Protein AF-A0A0S8KYG9-F1 (afdb_monomer)

pLDDT: mean 83.5, std 12.69, range [41.69, 95.69]

Nearest PDB structures (foldseek):
  4emo-assembly2_B  TM=5.770E-01  e=3.601E+00  Homo sapiens
  1sgh-assembly1_A  TM=4.050E-01  e=3.844E+00  Homo sapiens
  7t3b-assembly1_E  TM=2.840E-01  e=1.542E+00  Homo sapiens
  5zz9-assembly3_C  TM=4.701E-01  e=6.917E+00  Mus musculus
  1ddv-assembly1_A  TM=4.573E-01  e=8.980E+00  Rattus norvegicus

Mean predicted aligned error: 7.12 Å

Foldseek 3Di:
DVVVVVVVVVLVVLLVCVVPDFDFAFAPVCPPQQKDKDQDDQWWMWIDRGVVDPDIDTTRDDNVVSVVVVVVVVVRVVRTHGDPSNDDPDD

Secondary structure (DSSP, 8-state):
-HHHHHHHHHHHHHHHTTTT---EEPPGGGTT---EEEEETTTEEEEES-TTS---EEESS-HHHHHHHHHHHHHHHHTPEE-TTT-----

Structure (mmCIF, N/CA/C/O backbone):
data_AF-A0A0S8KYG9-F1
#
_entry.id   AF-A0A0S8KYG9-F1
#
loop_
_atom_site.group_PDB
_atom_site.id
_atom_site.type_symbol
_atom_site.label_atom_id
_atom_site.label_alt_id
_atom_site.label_comp_id
_atom_site.label_asym_id
_atom_site.label_entity_id
_atom_site.label_seq_id
_atom_site.pdbx_PDB_ins_code
_atom_site.Cartn_x
_atom_site.Cartn_y
_atom_site.Cartn_z
_atom_site.occupancy
_atom_site.B_iso_or_equiv
_atom_site.auth_seq_id
_atom_site.auth_comp_id
_atom_site.auth_asym_id
_atom_site.auth_atom_id
_atom_site.pdbx_PDB_model_num
ATOM 1 N N . ALA A 1 1 ? -25.017 -10.122 5.825 1.00 60.88 1 ALA A N 1
ATOM 2 C CA . ALA A 1 1 ? -24.577 -10.941 6.979 1.00 60.88 1 ALA A CA 1
ATOM 3 C C . ALA A 1 1 ? -23.131 -11.434 6.838 1.00 60.88 1 ALA A C 1
ATOM 5 O O . ALA A 1 1 ? -22.371 -11.261 7.779 1.00 60.88 1 ALA A O 1
ATOM 6 N N . GLN A 1 2 ? -22.734 -12.002 5.690 1.00 59.16 2 GLN A N 1
ATOM 7 C CA . GLN A 1 2 ? -21.383 -12.549 5.480 1.00 59.16 2 GLN A CA 1
ATOM 8 C C . GLN A 1 2 ? -20.276 -11.478 5.424 1.00 59.16 2 GLN A C 1
ATOM 10 O O . GLN A 1 2 ? -19.335 -11.558 6.198 1.00 59.16 2 GLN A O 1
ATOM 15 N N . ALA A 1 3 ? -20.455 -10.407 4.639 1.00 49.38 3 ALA A N 1
ATOM 16 C CA . ALA A 1 3 ? -19.478 -9.311 4.543 1.00 49.38 3 ALA A CA 1
ATOM 17 C C . ALA A 1 3 ? -19.146 -8.651 5.899 1.00 49.38 3 ALA A C 1
ATOM 19 O O . ALA A 1 3 ? -18.004 -8.305 6.164 1.00 49.38 3 ALA A O 1
ATOM 20 N N . VAL A 1 4 ? -20.132 -8.540 6.798 1.00 58.28 4 VAL A N 1
ATOM 21 C CA . VAL A 1 4 ? -19.922 -8.029 8.167 1.00 58.28 4 VAL A CA 1
ATOM 22 C C . VAL A 1 4 ? -19.075 -9.002 8.998 1.00 58.28 4 VAL A C 1
ATOM 24 O O . VAL A 1 4 ? -18.204 -8.577 9.747 1.00 58.28 4 VAL A O 1
ATOM 27 N N . ARG A 1 5 ? -19.290 -10.317 8.853 1.00 57.16 5 ARG A N 1
ATOM 28 C CA . ARG A 1 5 ? -18.493 -11.345 9.544 1.00 57.16 5 ARG A CA 1
ATOM 29 C C . ARG A 1 5 ? -17.060 -11.405 9.017 1.00 57.16 5 ARG A C 1
ATOM 31 O O . ARG A 1 5 ? -16.141 -11.556 9.817 1.00 57.16 5 ARG A O 1
ATOM 38 N N . ASP A 1 6 ? -16.877 -11.272 7.708 1.00 64.56 6 ASP A N 1
ATOM 39 C CA . ASP A 1 6 ? -15.553 -11.276 7.079 1.00 64.56 6 ASP A CA 1
ATOM 40 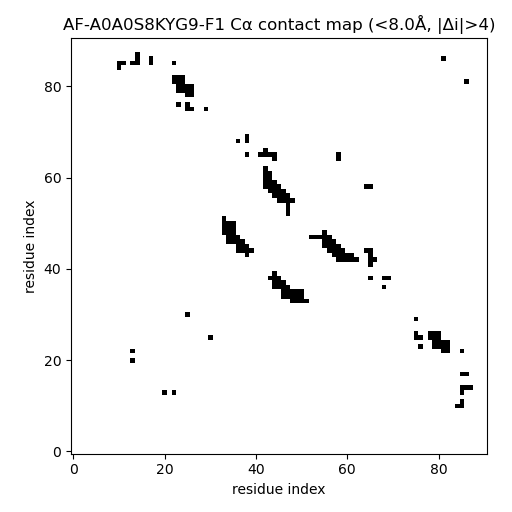C C . ASP A 1 6 ? -14.765 -10.009 7.432 1.00 64.56 6 ASP A C 1
ATOM 42 O O . ASP A 1 6 ? -13.591 -10.107 7.785 1.00 64.56 6 ASP A O 1
ATOM 46 N N . ASN A 1 7 ? -15.432 -8.848 7.485 1.00 65.69 7 ASN A N 1
ATOM 47 C CA . ASN A 1 7 ? -14.842 -7.618 8.015 1.00 65.69 7 ASN A CA 1
ATOM 48 C C . ASN A 1 7 ? -14.401 -7.784 9.474 1.00 65.69 7 ASN A C 1
ATOM 50 O O . ASN A 1 7 ? -13.284 -7.407 9.815 1.00 65.69 7 ASN A O 1
ATOM 54 N N . ASN A 1 8 ? -15.225 -8.402 10.327 1.00 75.31 8 ASN A N 1
ATOM 55 C CA . ASN A 1 8 ? -14.854 -8.633 11.726 1.00 75.31 8 ASN A CA 1
ATOM 56 C C . ASN A 1 8 ? -13.616 -9.535 11.855 1.00 75.31 8 ASN A C 1
ATOM 58 O O . ASN A 1 8 ? -12.714 -9.218 12.624 1.00 75.31 8 ASN A O 1
ATOM 62 N N . ARG A 1 9 ? -13.522 -10.609 11.057 1.00 80.31 9 ARG A N 1
ATOM 63 C CA . ARG A 1 9 ? -12.342 -11.494 11.041 1.00 80.31 9 ARG A CA 1
ATOM 64 C C . ARG A 1 9 ? -11.074 -10.780 10.576 1.00 80.31 9 ARG A C 1
ATOM 66 O O . ARG A 1 9 ? -10.004 -11.037 11.122 1.00 80.31 9 ARG A O 1
ATOM 73 N N . LEU A 1 10 ? -11.185 -9.903 9.577 1.00 80.12 10 LEU A N 1
ATOM 74 C CA . LEU A 1 10 ? -10.062 -9.097 9.102 1.00 80.12 10 LEU A CA 1
ATOM 75 C C . LEU A 1 10 ? -9.581 -8.129 10.186 1.00 80.12 10 LEU A C 1
ATOM 77 O O . LEU A 1 10 ? -8.380 -8.038 10.427 1.00 80.12 10 LEU A O 1
ATOM 81 N N . ILE A 1 11 ? -10.509 -7.454 10.867 1.00 81.00 11 ILE A N 1
ATOM 82 C CA . ILE A 1 11 ? -10.190 -6.539 11.969 1.00 81.00 11 ILE A CA 1
ATOM 83 C C . ILE A 1 11 ? -9.521 -7.303 13.122 1.00 81.00 11 ILE A C 1
ATOM 85 O O . ILE A 1 11 ? -8.500 -6.856 13.640 1.00 81.00 11 ILE A O 1
ATOM 89 N N . ASP A 1 12 ? -10.040 -8.477 13.492 1.00 83.38 12 ASP A N 1
ATOM 90 C CA . ASP A 1 12 ? -9.437 -9.335 14.520 1.00 83.38 12 ASP A CA 1
ATOM 91 C C . ASP A 1 12 ? -8.009 -9.767 14.156 1.00 83.38 12 ASP A C 1
ATOM 93 O O . ASP A 1 12 ? -7.115 -9.759 15.006 1.00 83.38 12 ASP A O 1
ATOM 97 N N . LEU A 1 13 ? -7.775 -10.137 12.894 1.00 83.12 13 LEU A N 1
ATOM 98 C CA . LEU A 1 13 ? -6.446 -10.501 12.410 1.00 83.12 13 LEU A CA 1
ATOM 99 C C . LEU A 1 13 ? -5.494 -9.301 12.425 1.00 83.12 13 LEU A C 1
ATOM 101 O O . LEU A 1 13 ? -4.363 -9.436 12.887 1.00 83.12 13 LEU A O 1
ATOM 105 N N . ALA A 1 14 ? -5.958 -8.140 11.962 1.00 82.81 14 ALA A N 1
ATOM 106 C CA . ALA A 1 14 ? -5.174 -6.913 11.952 1.00 82.81 14 ALA A CA 1
ATOM 107 C C . ALA A 1 14 ? -4.766 -6.500 13.373 1.00 82.81 14 ALA A C 1
ATOM 109 O O . ALA A 1 14 ? -3.606 -6.171 13.597 1.00 82.81 14 ALA A O 1
ATOM 110 N N . ARG A 1 15 ? -5.672 -6.624 14.355 1.00 81.38 15 ARG A N 1
ATOM 111 C CA . ARG A 1 15 ? -5.353 -6.404 15.775 1.00 81.38 15 ARG A CA 1
ATOM 112 C C . ARG A 1 15 ? -4.282 -7.356 16.299 1.00 81.38 15 ARG A C 1
ATOM 114 O O . ARG A 1 15 ? -3.390 -6.931 17.015 1.00 81.38 15 ARG A O 1
ATOM 121 N N . ARG A 1 16 ? -4.346 -8.645 15.953 1.00 84.62 16 ARG A N 1
ATOM 122 C CA . ARG A 1 16 ? -3.357 -9.645 16.407 1.00 84.62 16 ARG A CA 1
ATOM 123 C C . ARG A 1 16 ? -1.964 -9.446 15.813 1.00 84.62 16 ARG A C 1
ATOM 125 O O . ARG A 1 16 ? -1.002 -9.977 16.358 1.00 84.62 16 ARG A O 1
ATOM 132 N N . LEU A 1 17 ? -1.872 -8.759 14.680 1.00 86.56 17 LEU A N 1
ATOM 133 C CA . LEU A 1 17 ? -0.631 -8.524 13.948 1.00 86.56 17 LEU A CA 1
ATOM 134 C C . LEU A 1 17 ? -0.209 -7.053 13.979 1.00 86.56 17 LEU A C 1
ATOM 136 O O . LEU A 1 17 ? 0.672 -6.681 13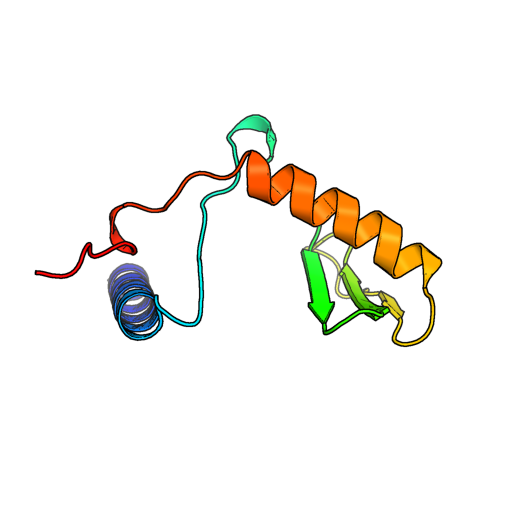.211 1.00 86.56 17 LEU A O 1
ATOM 140 N N . SER A 1 18 ? -0.801 -6.222 14.842 1.00 79.50 18 SER A N 1
ATOM 141 C CA . SER A 1 18 ? -0.577 -4.770 14.850 1.00 79.50 18 SER A CA 1
ATOM 142 C C . SER A 1 18 ? 0.879 -4.369 15.090 1.00 79.50 18 SER A C 1
ATOM 144 O O . SER A 1 18 ? 1.290 -3.295 14.664 1.00 79.50 18 SER A O 1
ATOM 146 N N . ASP A 1 19 ? 1.668 -5.240 15.725 1.00 83.81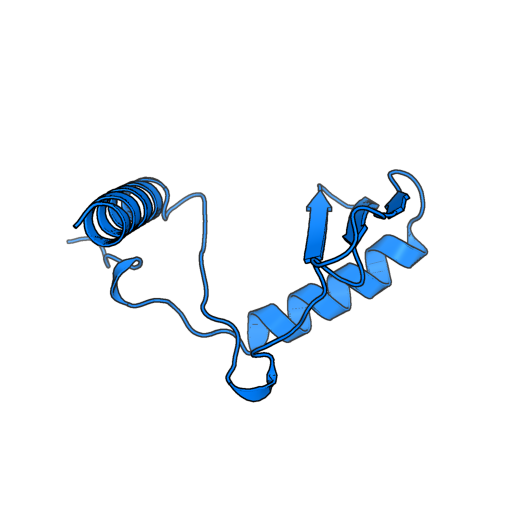 19 ASP A N 1
ATOM 147 C CA . ASP A 1 19 ? 3.105 -5.030 15.946 1.00 83.81 19 ASP A CA 1
ATOM 148 C C . ASP A 1 19 ? 3.947 -5.249 14.674 1.00 83.81 19 ASP A C 1
ATOM 150 O O . ASP A 1 19 ? 5.087 -4.799 14.591 1.00 83.81 19 ASP A O 1
ATOM 154 N N . PHE A 1 20 ? 3.394 -5.942 13.673 1.00 87.06 20 PHE A N 1
ATOM 155 C CA . PHE A 1 20 ? 4.069 -6.298 12.419 1.00 87.06 20 PHE A CA 1
ATOM 156 C C . PHE A 1 20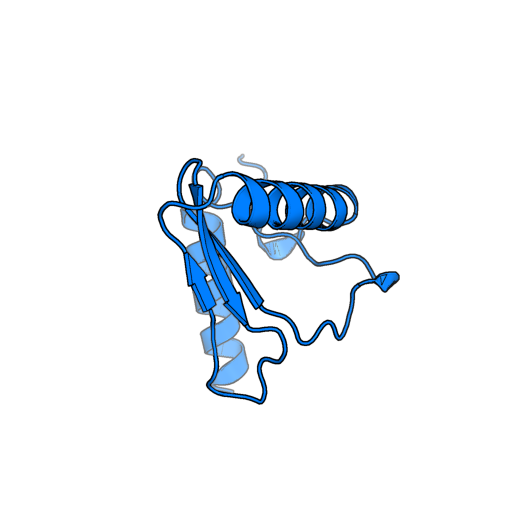 ? 3.433 -5.653 11.184 1.00 87.06 20 PHE A C 1
ATOM 158 O O . PHE A 1 20 ? 4.089 -5.524 10.151 1.00 87.06 20 PHE A O 1
ATOM 165 N N . VAL A 1 21 ? 2.153 -5.286 11.262 1.00 86.19 21 VAL A N 1
ATOM 166 C CA . VAL A 1 21 ? 1.359 -4.762 10.151 1.00 86.19 21 VAL A CA 1
ATOM 167 C C . VAL A 1 21 ? 0.628 -3.512 10.609 1.00 86.19 21 VAL A C 1
ATOM 169 O O . VAL A 1 21 ? -0.220 -3.561 11.496 1.00 86.19 21 VAL A O 1
ATOM 172 N N . GLU A 1 22 ? 0.902 -2.397 9.940 1.00 89.62 22 GLU A N 1
ATOM 173 C CA . GLU A 1 22 ? 0.143 -1.168 10.114 1.00 89.62 22 GLU A CA 1
ATOM 174 C C . GLU A 1 22 ? -0.837 -0.989 8.949 1.00 89.62 22 GLU A C 1
ATOM 176 O O . GLU A 1 22 ? -0.466 -1.082 7.779 1.00 89.62 22 GLU A O 1
ATOM 181 N N . ILE A 1 23 ? -2.102 -0.724 9.279 1.00 88.50 23 ILE A N 1
ATOM 182 C CA . ILE A 1 23 ? -3.159 -0.433 8.309 1.00 88.50 23 ILE A CA 1
ATOM 183 C C . ILE A 1 23 ? -3.665 0.980 8.581 1.00 88.50 23 ILE A C 1
ATOM 185 O O . ILE A 1 23 ? -4.049 1.307 9.707 1.00 88.50 23 ILE A O 1
ATOM 189 N N . ARG A 1 24 ? -3.671 1.814 7.541 1.00 91.19 24 ARG A N 1
ATOM 190 C CA . ARG A 1 24 ? -4.132 3.204 7.599 1.00 91.19 24 ARG A CA 1
ATOM 191 C C . ARG A 1 24 ? -5.201 3.441 6.543 1.00 91.19 24 ARG A C 1
ATOM 193 O O . ARG A 1 24 ? -5.179 2.831 5.474 1.00 91.19 24 ARG A O 1
ATOM 200 N N . GLN A 1 25 ? -6.139 4.323 6.850 1.00 91.69 25 GLN A N 1
ATOM 201 C CA . GLN A 1 25 ? -7.130 4.797 5.902 1.00 91.69 25 GLN A CA 1
ATOM 202 C C . GLN A 1 25 ? -6.519 5.925 5.074 1.00 91.69 25 GLN A C 1
ATOM 204 O O . GLN A 1 25 ? -6.037 6.905 5.634 1.00 91.69 25 GLN A O 1
ATOM 209 N N . VAL A 1 26 ? -6.555 5.808 3.746 1.00 92.88 26 VAL A N 1
ATOM 210 C CA . VAL A 1 26 ? -6.079 6.883 2.864 1.00 92.88 26 VAL A CA 1
ATOM 211 C C . VAL A 1 26 ? -6.841 8.183 3.123 1.00 92.88 26 VAL A C 1
ATOM 213 O O . VAL A 1 26 ? -8.049 8.165 3.388 1.00 92.88 26 VAL A O 1
ATOM 216 N N . GLY A 1 27 ? -6.127 9.306 3.035 1.00 92.50 27 GLY A N 1
ATOM 217 C CA . GLY A 1 27 ? -6.710 10.635 3.193 1.00 92.50 27 GLY A CA 1
ATOM 218 C C . GLY A 1 27 ? -7.857 10.878 2.207 1.00 92.50 27 GLY A C 1
ATOM 21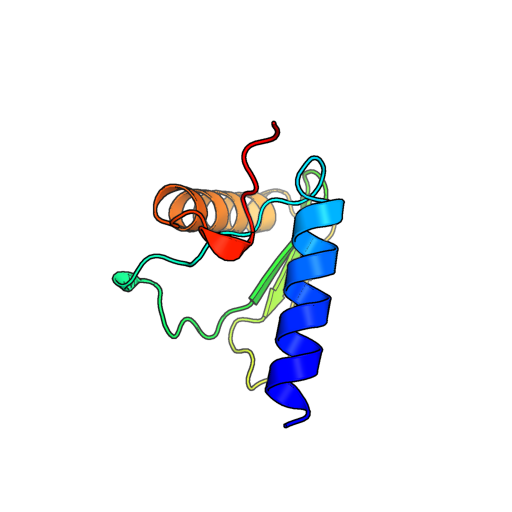9 O O . GLY A 1 27 ? -7.906 10.288 1.128 1.00 92.50 27 GLY A O 1
ATOM 220 N N . GLU A 1 28 ? -8.791 11.763 2.567 1.00 90.88 28 GLU A N 1
ATOM 221 C CA . GLU A 1 28 ? -9.992 12.052 1.764 1.00 90.88 28 GLU A CA 1
ATOM 222 C C . GLU A 1 28 ? -9.659 12.410 0.307 1.00 90.88 28 GLU A C 1
ATOM 224 O O . GLU A 1 28 ? -10.300 11.915 -0.616 1.00 90.88 28 GLU A O 1
ATOM 229 N N . SER A 1 29 ? -8.607 13.209 0.097 1.00 90.88 29 SER A N 1
ATOM 230 C CA . SER A 1 29 ? -8.135 13.634 -1.228 1.00 90.88 29 SER A CA 1
ATOM 231 C C . SER A 1 29 ? -7.638 12.493 -2.113 1.00 90.88 29 SER A C 1
ATOM 233 O O . SER A 1 29 ? -7.566 12.651 -3.327 1.00 90.88 29 SER A O 1
ATOM 235 N N . ASP A 1 30 ? -7.270 11.367 -1.507 1.00 89.94 30 ASP A N 1
ATOM 236 C CA . ASP A 1 30 ? -6.681 10.208 -2.170 1.00 89.94 30 ASP A CA 1
ATOM 237 C C . ASP A 1 30 ? -7.689 9.042 -2.282 1.00 89.94 30 ASP A C 1
ATOM 239 O O . ASP A 1 30 ? -7.351 7.941 -2.724 1.00 89.94 30 ASP A O 1
ATOM 243 N N . ARG A 1 31 ? -8.957 9.255 -1.903 1.00 89.00 31 ARG A N 1
ATOM 244 C CA . ARG A 1 31 ? -10.013 8.253 -2.087 1.00 89.00 31 ARG A CA 1
ATOM 245 C C . ARG A 1 31 ? -10.354 8.074 -3.564 1.00 89.00 31 ARG A C 1
ATOM 247 O O . ARG A 1 31 ? -10.393 9.019 -4.343 1.00 89.00 31 ARG A O 1
ATOM 254 N N . GLY A 1 32 ? -10.653 6.832 -3.943 1.00 88.25 32 GLY A N 1
ATOM 255 C CA . GLY A 1 32 ? -11.012 6.489 -5.322 1.00 88.25 32 GLY A CA 1
ATOM 256 C C . GLY A 1 32 ? -9.819 6.350 -6.269 1.00 88.25 32 GLY A C 1
ATOM 257 O O . GLY A 1 32 ? -10.031 6.174 -7.471 1.00 88.25 32 GLY A O 1
ATOM 258 N N . LEU A 1 33 ? -8.585 6.382 -5.748 1.00 90.56 33 LEU A N 1
ATOM 259 C CA . LEU A 1 33 ? -7.414 5.941 -6.499 1.00 90.56 33 LEU A CA 1
ATOM 260 C C . LEU A 1 33 ? -7.661 4.535 -7.056 1.00 90.56 33 LEU A C 1
ATOM 262 O O . LEU A 1 33 ? -8.090 3.627 -6.346 1.00 90.56 33 LEU A O 1
ATOM 266 N N . ARG A 1 34 ? -7.409 4.387 -8.356 1.00 91.62 34 ARG A N 1
ATOM 267 C CA . ARG A 1 34 ? -7.557 3.118 -9.077 1.00 91.62 34 ARG A CA 1
ATOM 268 C C . ARG A 1 34 ? -6.249 2.379 -9.238 1.00 91.62 34 ARG A C 1
ATOM 270 O O . ARG A 1 34 ? -6.250 1.280 -9.760 1.00 91.62 34 ARG A O 1
ATOM 277 N N . GLU A 1 35 ? -5.142 2.981 -8.849 1.00 92.19 35 GLU A N 1
ATOM 278 C CA . GLU A 1 35 ? -3.867 2.298 -8.917 1.00 92.19 35 GLU A CA 1
ATOM 279 C C . GLU A 1 35 ? -3.680 1.368 -7.718 1.00 92.19 35 GLU A C 1
ATOM 281 O O . GLU A 1 35 ? -4.228 1.583 -6.635 1.00 92.19 35 GLU A O 1
ATOM 286 N N . LEU A 1 36 ? -2.843 0.363 -7.913 1.00 93.19 36 LEU A N 1
ATOM 287 C CA . LEU A 1 36 ? -2.354 -0.532 -6.887 1.00 93.19 36 LEU A CA 1
ATOM 288 C C . LEU A 1 36 ? -0.853 -0.684 -7.088 1.00 93.19 36 LEU A C 1
ATOM 290 O O . LEU A 1 36 ? -0.380 -0.900 -8.202 1.00 93.19 36 LEU A O 1
ATOM 294 N N . PHE A 1 37 ? -0.088 -0.596 -6.010 1.00 93.31 37 PHE A N 1
ATOM 295 C CA . PHE A 1 37 ? 1.317 -0.965 -6.046 1.00 93.31 37 PHE A CA 1
ATOM 296 C C . PHE A 1 37 ? 1.727 -1.704 -4.783 1.00 93.31 37 PHE A C 1
ATOM 298 O O . PHE A 1 37 ? 1.199 -1.468 -3.698 1.00 93.31 37 PHE A O 1
ATOM 305 N N . VAL A 1 38 ? 2.706 -2.587 -4.943 1.00 93.69 38 VAL A N 1
ATOM 306 C CA . VAL A 1 38 ? 3.381 -3.286 -3.851 1.00 93.69 38 VAL A CA 1
ATOM 307 C C . VAL A 1 38 ? 4.861 -2.982 -3.965 1.00 93.69 38 VAL A C 1
ATOM 309 O O . VAL A 1 38 ? 5.446 -3.144 -5.033 1.00 93.69 38 VAL A O 1
ATOM 312 N N . LEU A 1 39 ? 5.457 -2.542 -2.862 1.00 92.62 39 LEU A N 1
ATOM 313 C CA . LEU A 1 39 ? 6.892 -2.327 -2.741 1.00 92.62 39 LEU A CA 1
ATOM 314 C C . LEU A 1 39 ? 7.454 -3.435 -1.854 1.00 92.62 39 LEU A C 1
ATOM 316 O O . LEU A 1 39 ? 6.994 -3.608 -0.728 1.00 92.62 39 LEU A O 1
ATOM 320 N N . ALA A 1 40 ? 8.446 -4.164 -2.349 1.00 90.62 40 ALA A N 1
ATOM 321 C CA . ALA A 1 40 ? 9.143 -5.201 -1.604 1.00 90.62 40 ALA A CA 1
ATOM 322 C C . ALA A 1 40 ? 10.636 -4.865 -1.498 1.00 90.62 40 ALA A C 1
ATOM 324 O O . ALA A 1 40 ? 11.292 -4.461 -2.467 1.00 90.62 40 ALA A O 1
ATOM 325 N N . ASP A 1 41 ? 11.168 -5.006 -0.285 1.00 86.62 41 ASP A N 1
ATOM 326 C CA . ASP A 1 41 ? 12.531 -4.630 0.078 1.00 86.62 41 ASP A CA 1
ATOM 327 C C . ASP A 1 41 ? 12.896 -3.217 -0.412 1.00 86.62 41 ASP A C 1
ATOM 329 O O . ASP A 1 41 ? 12.226 -2.228 -0.091 1.00 86.62 41 ASP A O 1
ATOM 333 N N . ARG A 1 42 ? 13.983 -3.098 -1.185 1.00 78.38 42 ARG A N 1
ATOM 334 C CA . ARG A 1 42 ? 14.477 -1.822 -1.715 1.00 78.38 42 ARG A CA 1
ATOM 335 C C . ARG A 1 42 ? 14.043 -1.552 -3.151 1.00 78.38 42 ARG A C 1
ATOM 337 O O . ARG A 1 42 ? 13.756 -0.397 -3.458 1.00 78.38 42 ARG A O 1
ATOM 344 N N . ASN A 1 43 ? 13.975 -2.582 -3.993 1.00 80.50 43 ASN A N 1
ATOM 345 C CA . ASN A 1 43 ? 13.960 -2.407 -5.449 1.00 80.50 43 ASN A CA 1
ATOM 346 C C . ASN A 1 43 ? 12.802 -3.111 -6.155 1.00 80.50 43 ASN A C 1
ATOM 348 O O . ASN A 1 43 ? 12.583 -2.829 -7.327 1.00 80.50 43 ASN A O 1
ATOM 352 N N . ALA A 1 44 ? 12.105 -4.031 -5.485 1.00 88.62 44 ALA A N 1
ATOM 353 C CA . ALA A 1 44 ? 11.054 -4.795 -6.128 1.00 88.62 44 ALA A CA 1
ATOM 354 C C . ALA A 1 44 ? 9.733 -4.037 -6.057 1.00 88.62 44 ALA A C 1
ATOM 356 O O . ALA A 1 44 ? 9.314 -3.595 -4.984 1.00 88.62 44 ALA A O 1
ATOM 357 N N . VAL A 1 45 ? 9.089 -3.893 -7.208 1.00 92.94 45 VAL A N 1
ATOM 358 C CA . VAL A 1 45 ? 7.788 -3.257 -7.340 1.00 92.94 45 VAL A CA 1
ATOM 359 C C . VAL A 1 45 ? 6.854 -4.088 -8.204 1.00 92.94 45 VAL A C 1
ATOM 361 O O . VAL A 1 45 ? 7.242 -4.627 -9.239 1.00 92.94 45 VAL A O 1
ATOM 364 N N . LEU A 1 46 ? 5.601 -4.150 -7.774 1.00 93.12 46 LEU A N 1
ATOM 365 C CA . LEU A 1 46 ? 4.448 -4.460 -8.608 1.00 93.12 46 LEU A CA 1
ATOM 366 C C . LEU A 1 46 ? 3.675 -3.153 -8.763 1.00 93.12 46 LEU A C 1
ATOM 368 O O . LEU A 1 46 ? 3.381 -2.515 -7.754 1.00 93.12 46 LEU A O 1
ATOM 372 N N . TYR A 1 47 ? 3.326 -2.767 -9.984 1.00 93.88 47 TYR A N 1
ATOM 373 C CA . TYR A 1 47 ? 2.485 -1.604 -10.243 1.00 93.88 47 TYR A CA 1
ATOM 374 C C . TYR A 1 47 ? 1.378 -1.923 -11.236 1.00 93.88 47 TYR A C 1
ATOM 376 O O . TYR A 1 47 ? 1.631 -2.343 -12.361 1.00 93.88 47 TYR A O 1
ATOM 384 N N . GLN A 1 48 ? 0.150 -1.661 -10.825 1.00 95.06 48 GLN A N 1
ATOM 385 C CA . GLN A 1 48 ? -1.055 -1.767 -11.621 1.00 95.06 48 GLN A CA 1
ATOM 386 C C . GLN A 1 48 ? -1.709 -0.389 -11.636 1.00 95.06 48 GLN A C 1
ATOM 388 O O . GLN A 1 48 ? -2.185 0.099 -10.616 1.00 95.06 48 GLN A O 1
ATOM 393 N N . GLN A 1 49 ? -1.703 0.269 -12.790 1.00 92.50 49 GLN A N 1
ATOM 394 C CA . GLN A 1 49 ? -2.180 1.649 -12.900 1.00 92.50 49 GLN A CA 1
ATOM 395 C C . GLN A 1 49 ? -3.709 1.763 -12.762 1.00 92.50 49 GLN A C 1
ATOM 397 O O . GLN A 1 49 ? -4.218 2.801 -12.344 1.00 92.50 49 GLN A O 1
ATOM 402 N N . ASP A 1 50 ? -4.437 0.698 -13.104 1.00 93.88 50 ASP A N 1
ATOM 403 C CA . ASP A 1 50 ? -5.890 0.616 -12.974 1.00 93.88 50 ASP A CA 1
ATOM 404 C C . ASP A 1 50 ? -6.298 -0.787 -12.501 1.00 93.88 50 ASP A C 1
ATOM 406 O O . ASP A 1 50 ? -6.104 -1.773 -13.210 1.00 93.88 50 ASP A O 1
ATOM 410 N N . VAL A 1 51 ? -6.886 -0.882 -11.309 1.00 91.69 51 VAL A N 1
ATOM 411 C CA . VAL A 1 51 ? -7.356 -2.131 -10.692 1.00 91.69 51 VAL A CA 1
ATOM 412 C C . VAL A 1 51 ? -8.476 -2.815 -11.475 1.00 91.69 5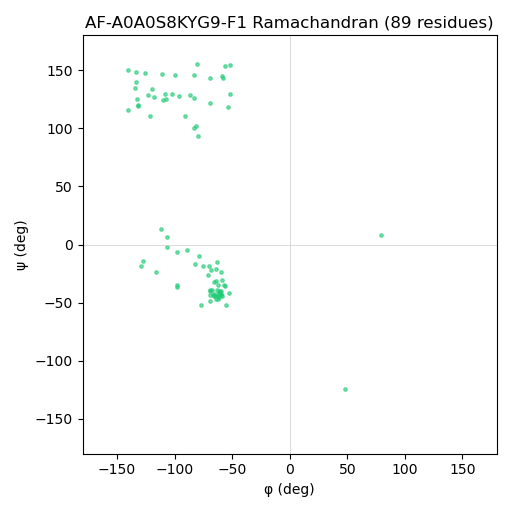1 VAL A C 1
ATOM 414 O O . VAL A 1 51 ? -8.760 -3.986 -11.240 1.00 91.69 51 VAL A O 1
ATOM 417 N N . THR A 1 52 ? -9.117 -2.116 -12.415 1.00 93.00 52 THR A N 1
ATOM 418 C CA . THR A 1 52 ? -10.120 -2.710 -13.315 1.00 93.00 52 THR A CA 1
ATOM 419 C C . THR A 1 52 ? -9.498 -3.497 -14.470 1.00 93.00 52 THR A C 1
ATOM 421 O O . THR A 1 52 ? -10.199 -4.212 -15.186 1.00 93.00 52 THR A O 1
ATOM 424 N N . ARG A 1 53 ? -8.180 -3.380 -14.648 1.00 91.69 53 ARG A N 1
ATOM 425 C CA . ARG A 1 53 ? -7.386 -4.009 -15.703 1.00 91.69 53 ARG A CA 1
ATOM 426 C C . ARG A 1 53 ? -6.480 -5.076 -15.105 1.00 91.69 53 ARG A C 1
ATOM 428 O O . ARG A 1 53 ? -6.026 -4.912 -13.987 1.00 91.69 53 ARG A O 1
ATOM 435 N N . VAL A 1 54 ? -6.203 -6.168 -15.814 1.00 87.38 54 VAL A N 1
ATOM 436 C CA . VAL A 1 54 ? -5.357 -7.262 -15.279 1.00 87.38 54 VAL A CA 1
ATOM 437 C C . VAL A 1 54 ? -3.863 -6.947 -15.445 1.00 87.38 54 VAL A C 1
ATOM 439 O O . VAL A 1 54 ? -3.009 -7.555 -14.806 1.00 87.38 54 VAL A O 1
ATOM 442 N N . GLU A 1 55 ? -3.534 -5.985 -16.302 1.00 92.56 55 GLU A N 1
ATOM 443 C CA . GLU A 1 55 ? -2.168 -5.615 -16.636 1.00 92.56 55 GLU A CA 1
ATOM 444 C C . GLU A 1 55 ? -1.449 -4.934 -15.462 1.00 92.56 55 GLU A C 1
ATOM 446 O O . GLU A 1 55 ? -1.845 -3.865 -14.992 1.00 92.56 55 GLU A O 1
ATOM 451 N N . ALA A 1 56 ? -0.336 -5.533 -15.042 1.00 92.38 56 ALA A N 1
ATOM 452 C CA . ALA A 1 56 ? 0.566 -4.987 -14.041 1.00 92.38 56 ALA A CA 1
ATOM 453 C C . ALA A 1 56 ? 2.018 -5.098 -14.518 1.00 92.38 56 ALA A C 1
ATOM 455 O O . ALA A 1 56 ? 2.396 -6.029 -15.230 1.00 92.38 56 ALA A O 1
ATOM 456 N N . ILE A 1 57 ? 2.835 -4.139 -14.103 1.00 90.94 57 ILE A N 1
ATOM 457 C CA . ILE A 1 57 ? 4.275 -4.114 -14.325 1.00 90.94 57 ILE A CA 1
ATOM 458 C C . ILE A 1 57 ? 4.942 -4.689 -13.080 1.00 90.94 57 ILE A C 1
ATOM 460 O O . ILE A 1 57 ? 4.682 -4.233 -11.968 1.00 90.94 57 ILE A O 1
ATOM 464 N N . VAL A 1 58 ? 5.815 -5.674 -13.275 1.00 92.00 58 VAL A N 1
ATOM 465 C CA . VAL A 1 58 ? 6.712 -6.176 -12.232 1.00 92.00 58 VAL A CA 1
ATOM 466 C C . VAL A 1 58 ? 8.126 -5.762 -12.598 1.00 92.00 58 VAL A C 1
ATOM 468 O O . VAL A 1 58 ? 8.604 -6.086 -13.684 1.00 92.00 58 VAL A O 1
ATOM 471 N N . ASP A 1 59 ? 8.797 -5.073 -11.686 1.00 88.62 59 ASP A N 1
ATOM 472 C CA . ASP A 1 59 ? 10.208 -4.736 -11.821 1.00 88.62 59 ASP A CA 1
ATOM 473 C 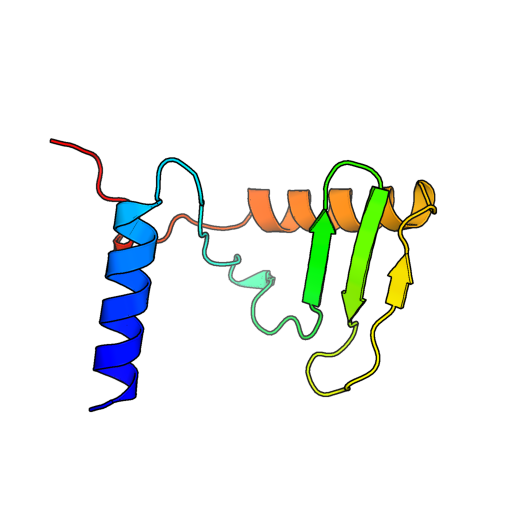C . ASP A 1 59 ? 10.938 -5.084 -10.524 1.00 88.62 59 ASP A C 1
ATOM 475 O O . ASP A 1 59 ? 10.619 -4.569 -9.456 1.00 88.62 59 ASP A O 1
ATOM 479 N N . THR A 1 60 ? 11.909 -5.989 -10.609 1.00 84.44 60 THR A N 1
ATOM 480 C CA . THR A 1 60 ? 12.725 -6.440 -9.474 1.00 84.44 60 THR A CA 1
ATOM 481 C C . THR A 1 60 ? 14.154 -5.889 -9.503 1.00 84.44 60 THR A C 1
ATOM 483 O O . THR A 1 60 ? 14.929 -6.162 -8.585 1.00 84.44 60 THR A O 1
ATOM 486 N N . GLY A 1 61 ? 14.527 -5.121 -10.536 1.00 75.94 61 GLY A N 1
ATOM 487 C CA . GLY A 1 61 ? 15.901 -4.659 -10.777 1.00 75.94 61 GLY A CA 1
ATOM 488 C C . GLY A 1 61 ? 16.055 -3.150 -11.012 1.00 75.94 61 GLY A C 1
ATOM 489 O O . GLY A 1 61 ? 17.158 -2.614 -10.857 1.00 75.94 61 GLY A O 1
ATOM 490 N N . GLY A 1 62 ? 14.982 -2.440 -11.356 1.00 69.19 62 GLY A N 1
ATOM 491 C CA . GLY A 1 62 ? 14.989 -1.020 -11.685 1.00 69.19 62 GLY A CA 1
ATOM 492 C C . GLY A 1 62 ? 14.927 -0.120 -10.457 1.00 69.19 62 GLY A C 1
ATOM 493 O O . GLY A 1 62 ? 13.870 0.199 -9.917 1.00 69.19 62 GLY A O 1
ATOM 494 N N . ARG A 1 63 ? 16.092 0.402 -10.057 1.00 65.94 63 ARG A N 1
ATOM 495 C CA . ARG A 1 63 ? 16.211 1.339 -8.921 1.00 65.94 63 ARG A CA 1
ATOM 496 C C . ARG A 1 63 ? 15.378 2.615 -9.094 1.00 65.94 63 ARG A C 1
ATOM 498 O O . ARG A 1 63 ? 14.952 3.196 -8.102 1.00 65.94 63 ARG A O 1
ATOM 505 N N . ARG A 1 64 ? 15.168 3.072 -10.336 1.00 74.94 64 ARG A N 1
ATOM 506 C CA . ARG A 1 64 ? 14.490 4.347 -10.623 1.00 74.94 64 ARG A CA 1
ATOM 507 C C . ARG A 1 64 ? 12.969 4.254 -10.473 1.00 74.94 64 ARG A C 1
ATOM 509 O O . ARG A 1 64 ? 12.406 5.049 -9.729 1.00 74.94 64 ARG A O 1
ATOM 516 N N . ALA A 1 65 ? 12.329 3.283 -11.128 1.00 74.00 65 ALA A N 1
ATOM 517 C CA . ALA A 1 65 ? 10.882 3.075 -11.017 1.00 74.00 65 ALA A CA 1
ATOM 518 C C . ALA A 1 65 ? 10.475 2.781 -9.562 1.00 74.00 65 ALA A C 1
ATOM 520 O O . ALA A 1 65 ? 9.509 3.350 -9.052 1.00 74.00 65 ALA A O 1
ATOM 521 N N . GLY A 1 66 ? 11.289 1.991 -8.849 1.00 82.12 66 GLY A N 1
ATOM 522 C CA . GLY A 1 66 ? 11.096 1.745 -7.422 1.00 82.12 66 GLY A CA 1
ATOM 523 C C . GLY A 1 66 ? 11.207 2.995 -6.544 1.00 82.12 66 GLY A C 1
ATOM 524 O O . GLY A 1 66 ? 10.467 3.124 -5.569 1.00 82.12 66 GLY A O 1
ATOM 525 N N . ALA A 1 67 ? 12.087 3.941 -6.884 1.00 85.62 67 ALA A N 1
ATOM 526 C CA . ALA A 1 67 ? 12.238 5.180 -6.122 1.00 85.62 67 ALA A CA 1
ATOM 527 C C . ALA A 1 67 ? 11.016 6.103 -6.261 1.00 85.62 67 ALA A C 1
ATOM 529 O O . ALA A 1 67 ? 10.542 6.644 -5.262 1.00 85.62 67 ALA A O 1
ATOM 530 N N . GLU A 1 68 ? 10.483 6.258 -7.476 1.00 88.25 68 GLU A N 1
ATOM 531 C CA . GLU A 1 68 ? 9.315 7.109 -7.740 1.00 88.25 68 GLU A CA 1
ATOM 532 C C . GLU A 1 68 ? 8.060 6.578 -7.025 1.00 88.25 68 GLU A C 1
ATOM 534 O O . GLU A 1 68 ? 7.396 7.328 -6.303 1.00 88.25 68 GLU A O 1
ATOM 539 N N . LEU A 1 69 ? 7.786 5.270 -7.116 1.00 90.06 69 LEU A N 1
ATOM 540 C CA . LEU A 1 69 ? 6.661 4.648 -6.407 1.00 90.06 69 LEU A CA 1
ATOM 541 C C . LEU A 1 69 ? 6.833 4.672 -4.882 1.00 90.06 69 LEU A C 1
ATOM 543 O O . LEU A 1 69 ? 5.852 4.822 -4.159 1.00 90.06 69 LEU A O 1
ATOM 547 N N . ARG A 1 70 ? 8.067 4.595 -4.370 1.00 90.62 70 ARG A N 1
ATOM 548 C CA . ARG A 1 70 ? 8.337 4.736 -2.931 1.00 90.62 70 ARG A CA 1
ATOM 549 C C . ARG A 1 70 ? 8.033 6.136 -2.414 1.00 90.62 70 ARG A C 1
ATOM 551 O O . ARG A 1 70 ? 7.421 6.262 -1.358 1.00 90.62 70 ARG A O 1
ATOM 558 N N . MET A 1 71 ? 8.425 7.180 -3.145 1.00 92.38 71 MET A N 1
ATOM 559 C CA . MET A 1 71 ? 8.058 8.554 -2.780 1.00 92.38 71 MET A CA 1
ATOM 560 C C . MET A 1 71 ? 6.540 8.739 -2.801 1.00 92.38 71 MET A C 1
ATOM 562 O O . MET A 1 71 ? 5.978 9.359 -1.899 1.00 92.38 71 MET A O 1
ATOM 566 N N . ARG A 1 72 ? 5.868 8.153 -3.798 1.00 93.25 72 ARG A N 1
ATOM 567 C CA . ARG A 1 72 ? 4.408 8.168 -3.898 1.00 93.25 72 ARG A CA 1
ATOM 568 C C . ARG A 1 72 ? 3.739 7.463 -2.716 1.00 93.25 72 ARG A C 1
ATOM 570 O O . ARG A 1 72 ? 2.836 8.042 -2.116 1.00 93.25 72 ARG A O 1
ATOM 577 N N . PHE A 1 73 ? 4.214 6.271 -2.346 1.00 93.88 73 PHE A N 1
ATOM 578 C CA . PHE A 1 73 ? 3.764 5.555 -1.150 1.00 93.88 73 PHE A CA 1
ATOM 579 C C . PHE A 1 73 ? 3.910 6.414 0.100 1.00 93.88 73 PHE A C 1
ATOM 581 O O . PHE A 1 73 ? 2.936 6.590 0.821 1.00 93.88 73 PHE A O 1
ATOM 588 N N . GLN A 1 74 ? 5.099 6.979 0.333 1.00 94.94 74 GLN A N 1
ATOM 589 C CA . GLN A 1 74 ? 5.359 7.775 1.529 1.00 94.94 74 GLN A CA 1
ATOM 590 C C . GLN A 1 74 ? 4.417 8.979 1.610 1.00 94.94 74 GLN A C 1
ATOM 592 O O . GLN A 1 74 ? 3.824 9.220 2.653 1.00 94.94 74 GLN A O 1
ATOM 597 N N . GLY A 1 75 ? 4.196 9.678 0.493 1.00 95.38 75 GLY A N 1
ATOM 598 C CA . GLY A 1 75 ? 3.261 10.801 0.456 1.00 95.38 75 GLY A CA 1
ATOM 599 C C . GLY A 1 75 ? 1.823 10.400 0.803 1.00 95.38 75 GLY A C 1
ATOM 600 O O . GLY A 1 75 ? 1.153 11.127 1.533 1.00 95.38 75 GLY A O 1
ATOM 601 N N . LEU A 1 76 ? 1.346 9.256 0.301 1.00 95.44 76 LEU A N 1
ATOM 602 C CA . LEU A 1 76 ? 0.030 8.719 0.669 1.00 95.44 76 LEU A CA 1
ATOM 603 C C . LEU A 1 76 ? -0.011 8.307 2.143 1.00 95.44 76 LEU A C 1
ATOM 605 O O . LEU A 1 76 ? -0.974 8.613 2.842 1.00 95.44 76 LEU A O 1
ATOM 609 N N . TRP A 1 77 ? 1.042 7.650 2.624 1.00 95.19 77 TRP A N 1
ATOM 610 C CA . TRP A 1 77 ? 1.169 7.175 3.997 1.00 95.19 77 TRP A CA 1
ATOM 611 C C . TRP A 1 77 ? 1.134 8.312 5.017 1.00 95.19 77 TRP A C 1
ATOM 613 O O . TRP A 1 77 ? 0.410 8.228 6.008 1.00 95.19 77 TRP A O 1
ATOM 623 N N . ASP A 1 78 ? 1.862 9.394 4.748 1.00 95.69 78 ASP A N 1
ATOM 624 C CA . ASP A 1 78 ? 1.945 10.560 5.629 1.00 95.69 78 ASP A CA 1
ATOM 625 C C . ASP A 1 78 ? 0.590 11.267 5.778 1.00 95.69 78 ASP A C 1
ATOM 627 O O . ASP A 1 78 ? 0.293 11.799 6.844 1.00 95.69 78 ASP A O 1
ATOM 631 N N . ARG A 1 79 ? -0.250 11.232 4.733 1.00 95.62 79 ARG A N 1
ATOM 632 C CA . ARG A 1 79 ? -1.619 11.780 4.738 1.00 95.62 79 ARG A CA 1
ATOM 633 C C . ARG A 1 79 ? -2.691 10.783 5.184 1.00 95.62 79 ARG A C 1
ATOM 635 O O . ARG A 1 79 ? -3.866 11.139 5.227 1.00 95.62 79 ARG A O 1
ATOM 642 N N . SER A 1 80 ? -2.323 9.527 5.423 1.00 94.94 80 SER A N 1
ATOM 643 C CA . SER A 1 80 ? -3.277 8.491 5.813 1.00 94.94 80 SER A CA 1
ATOM 644 C C . SER A 1 80 ? -3.547 8.546 7.311 1.00 94.94 80 SER A C 1
ATOM 646 O O . SER A 1 80 ? -2.644 8.784 8.107 1.00 94.94 80 SER A O 1
ATOM 648 N N . GLU A 1 81 ? -4.764 8.237 7.729 1.00 92.38 81 GLU A N 1
ATOM 649 C CA . GLU A 1 81 ? -5.162 8.266 9.135 1.00 92.38 81 GLU A CA 1
ATOM 650 C C . GLU A 1 81 ? -5.147 6.860 9.752 1.00 92.38 81 GLU A C 1
ATOM 652 O O . GLU A 1 81 ? -5.436 5.874 9.063 1.00 92.38 81 GLU A O 1
ATOM 657 N N . PRO A 1 82 ? -4.803 6.708 11.043 1.00 88.38 82 PRO A N 1
ATOM 658 C CA . PRO A 1 82 ? -4.973 5.441 11.743 1.00 88.38 82 PRO A CA 1
ATOM 659 C C . PRO A 1 82 ? -6.438 4.996 11.736 1.00 88.38 82 PRO A C 1
ATOM 661 O O . PRO A 1 82 ? -7.337 5.820 11.873 1.00 88.38 82 PRO A O 1
ATOM 664 N N . ILE A 1 83 ? -6.679 3.688 11.646 1.00 86.25 83 ILE A N 1
ATOM 665 C CA . ILE A 1 83 ? -8.025 3.118 11.787 1.00 86.25 83 ILE A CA 1
ATOM 666 C C . ILE A 1 83 ? -8.247 2.778 13.272 1.00 86.25 83 ILE A C 1
ATOM 668 O O . ILE A 1 83 ? -7.584 1.859 13.775 1.00 86.25 83 ILE A O 1
ATOM 672 N N . PRO A 1 84 ? -9.129 3.495 13.999 1.00 79.12 84 PRO A N 1
ATOM 673 C CA . PRO A 1 84 ? -9.289 3.334 15.447 1.00 79.12 84 PRO A CA 1
ATOM 674 C C . PRO A 1 84 ? -9.631 1.905 15.878 1.00 79.12 84 PRO A C 1
ATOM 676 O O . PRO A 1 84 ? -9.148 1.431 16.899 1.00 79.12 84 PRO A O 1
ATOM 679 N N . GLU A 1 85 ? -10.411 1.179 15.080 1.00 75.81 85 GLU A N 1
ATOM 680 C CA . GLU A 1 85 ? -10.871 -0.181 15.378 1.00 75.81 85 GLU A CA 1
ATOM 681 C C . GL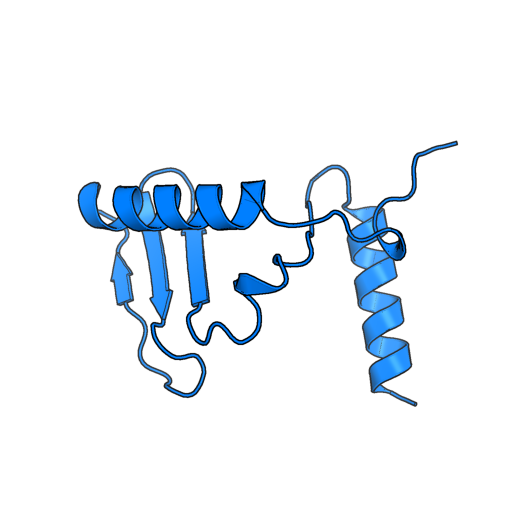U A 1 85 ? -9.751 -1.237 15.309 1.00 75.81 85 GLU A C 1
ATOM 683 O O . GLU A 1 85 ? -9.906 -2.349 15.834 1.00 75.81 85 GLU A O 1
ATOM 688 N N . ILE A 1 86 ? -8.636 -0.898 14.649 1.00 72.88 86 ILE A N 1
ATOM 689 C CA . ILE A 1 86 ? -7.469 -1.766 14.443 1.00 72.88 86 ILE A CA 1
ATOM 690 C C . ILE A 1 86 ? -6.373 -1.457 15.467 1.00 72.88 86 ILE A C 1
ATOM 692 O O . ILE A 1 86 ? -5.699 -2.373 15.943 1.00 72.88 86 ILE A O 1
ATOM 696 N N . ARG A 1 87 ? -6.210 -0.189 15.863 1.00 61.69 87 ARG A N 1
ATOM 697 C CA . ARG A 1 87 ? -5.295 0.174 16.950 1.00 61.69 87 ARG A CA 1
ATOM 698 C C . ARG A 1 87 ? -5.955 -0.097 18.294 1.00 61.69 87 ARG A C 1
ATOM 700 O O . ARG A 1 87 ? -6.618 0.756 18.870 1.00 61.69 87 ARG A O 1
ATOM 707 N N . THR A 1 88 ? -5.701 -1.284 18.828 1.00 55.06 88 THR A N 1
ATOM 708 C CA . THR A 1 88 ? -5.888 -1.507 20.262 1.00 55.06 88 THR A CA 1
ATOM 709 C C . THR A 1 88 ? -4.629 -0.964 20.922 1.00 55.06 88 THR A C 1
ATOM 711 O O . THR A 1 88 ? -3.578 -1.592 20.841 1.00 55.06 88 THR A O 1
ATOM 714 N N . THR A 1 89 ? -4.678 0.234 21.509 1.00 49.19 89 THR A N 1
ATOM 715 C CA . THR A 1 89 ? -3.686 0.574 22.536 1.00 49.19 89 THR A CA 1
ATOM 716 C C . THR A 1 89 ? -3.742 -0.548 23.565 1.00 49.19 89 THR A C 1
ATOM 718 O O . THR A 1 89 ? -4.816 -0.824 24.104 1.00 49.19 89 THR A O 1
ATOM 721 N N . GLY A 1 90 ? -2.625 -1.256 23.742 1.00 48.97 90 GLY A N 1
ATOM 722 C CA . GLY A 1 90 ? -2.492 -2.264 24.787 1.00 48.97 90 GLY A CA 1
ATOM 723 C C . GLY A 1 90 ? -2.873 -1.691 26.155 1.00 48.97 90 GLY A C 1
ATOM 724 O O . GLY A 1 90 ? -2.821 -0.476 26.349 1.00 48.97 90 GLY A O 1
ATOM 725 N N . LEU A 1 91 ? -3.300 -2.602 27.035 1.00 41.69 91 LEU A N 1
ATOM 726 C CA . LEU A 1 91 ? -3.676 -2.406 28.441 1.00 41.69 91 LEU A CA 1
ATOM 7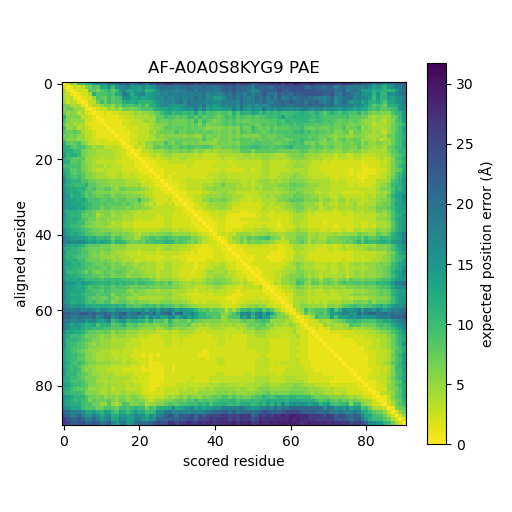27 C C . LEU A 1 91 ? -2.845 -1.353 29.188 1.00 41.69 91 LEU A C 1
ATOM 729 O O . LEU A 1 91 ? -1.605 -1.355 29.017 1.00 41.69 91 LEU A O 1
#

Radius of gyration: 15.55 Å; Cα contacts (8 Å, |Δi|>4): 99; chains: 1; bounding box: 41×26×45 Å

Sequence (91 aa):
AQAVRDNNRLIDLARRLSDFVEIRQVGESDRGLRELFVLADRNAVLYQQDVTRVEAIVDTGGRRAGAELRMRFQGLWDRSEPIPEIRTTGL

Solvent-accessible surface area (backbone atoms only — not comparable to full-atom values): 5439 Å² total; per-residue (Å²): 118,65,71,62,52,53,50,50,52,51,40,55,51,44,44,76,36,48,94,82,48,87,72,61,44,66,28,80,91,58,60,86,66,45,54,48,74,47,81,43,96,84,29,30,31,40,42,23,76,38,71,94,48,92,66,62,49,76,39,73,76,46,63,64,67,28,49,56,53,47,53,52,48,49,59,48,55,75,54,28,41,79,42,72,90,40,59,71,79,76,134